Protein AF-A0AAU9TES9-F1 (afdb_monomer_lite)

Organism: Euphydryas editha (NCBI:txid104508)

Secondary structure (DSSP, 8-state):
--PEEEEEEE---PPPTT-HHHHHHHHHHHHHHHHHHHHHHHHHTEEEEEEETTEEEEEESSHHHHHHHHT-HHHHHTTEEEE--HHHHEEEEEEE---TTS-HHHHHHH---SSTTEEEEEEEEEEEEEEETTEEEEEEEEEEEEEE-----

Foldseek 3Di:
DDKFKKKKAAPPDDDDPPDPVVVVVQVVLLVVLQVVVVVVLVVLQWDWDRPDGRMIITIDPDPVSVVCSQPDCVCVVVRMDMDGPPVRFKDKDKAFDDDPPDDFVNVLVPDDDPDPQKHWDGKDKDWDWDADPNDTDTGIMMMIMMGRHDDDD

Radius of gyration: 21.79 Å; chains: 1; bounding box: 53×32×60 Å

Sequence (153 aa):
MTRIKALLLSTSHEWDPTHQLAILLVCLNSLTLFTEARSLVFSSGGEIKSAGCNRVVVEFENASSANNFIDSPLFLKLNYKIISPAFHITRMGIVKQIPIDWSMEEFLSSIKCSTPSCRAIKARRLNRKSVTDGKTEWLPTVVVTFINKTSGP

pLDDT: mean 70.81, std 18.08, range [29.62, 93.81]

Structure (mmCIF, N/CA/C/O backbone):
data_AF-A0AAU9TES9-F1
#
_entry.id   AF-A0AAU9TES9-F1
#
loop_
_atom_site.group_PDB
_atom_site.id
_atom_site.type_symbol
_atom_site.label_atom_id
_atom_site.label_alt_id
_atom_site.label_comp_id
_atom_site.label_asym_id
_atom_site.label_entity_id
_atom_site.label_seq_id
_atom_site.pdbx_PDB_ins_code
_atom_site.Cartn_x
_atom_site.Cartn_y
_atom_site.Cartn_z
_atom_site.occupancy
_atom_site.B_iso_or_equiv
_atom_site.auth_seq_id
_atom_site.auth_comp_id
_atom_site.auth_asym_id
_atom_site.auth_atom_id
_atom_site.pdbx_PDB_model_num
ATOM 1 N N . MET A 1 1 ? 2.153 17.848 -6.614 1.00 38.16 1 MET A N 1
ATOM 2 C CA . MET A 1 1 ? 2.088 16.776 -7.631 1.00 38.16 1 MET A CA 1
ATOM 3 C C . MET A 1 1 ? 2.732 15.522 -7.062 1.00 38.16 1 MET A C 1
ATOM 5 O O . MET A 1 1 ? 3.914 15.550 -6.746 1.00 38.16 1 MET A O 1
ATOM 9 N N . THR A 1 2 ? 1.955 14.462 -6.847 1.00 35.19 2 THR A N 1
ATOM 10 C CA . THR A 1 2 ? 2.442 13.201 -6.265 1.00 35.19 2 THR A CA 1
ATOM 11 C C . THR A 1 2 ? 2.961 12.312 -7.389 1.00 35.19 2 THR A C 1
ATOM 13 O O . THR A 1 2 ? 2.166 11.749 -8.130 1.00 35.19 2 THR A O 1
ATOM 16 N N . ARG A 1 3 ? 4.286 12.214 -7.541 1.00 42.81 3 ARG A N 1
ATOM 17 C CA . ARG A 1 3 ? 4.917 11.354 -8.554 1.00 42.81 3 ARG A CA 1
ATOM 18 C C . ARG A 1 3 ? 4.825 9.886 -8.141 1.00 42.81 3 ARG A C 1
ATOM 20 O O . ARG A 1 3 ? 5.130 9.552 -6.995 1.00 42.81 3 ARG A O 1
ATOM 27 N N . ILE A 1 4 ? 4.429 9.014 -9.064 1.00 52.62 4 ILE A N 1
ATOM 28 C CA . ILE A 1 4 ? 4.306 7.570 -8.818 1.00 52.62 4 ILE A CA 1
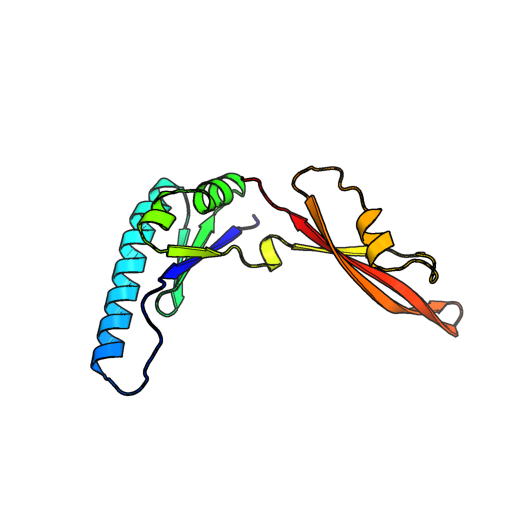ATOM 29 C C . ILE A 1 4 ? 5.566 6.887 -9.329 1.00 52.62 4 ILE A C 1
ATOM 31 O O . ILE A 1 4 ? 5.922 7.042 -10.492 1.00 52.62 4 ILE A O 1
ATOM 35 N N . LYS A 1 5 ? 6.245 6.148 -8.447 1.00 51.09 5 LYS A N 1
ATOM 36 C CA . LYS A 1 5 ? 7.473 5.415 -8.783 1.00 51.09 5 LYS A CA 1
ATOM 37 C C . LYS A 1 5 ? 7.154 3.956 -9.067 1.00 51.09 5 LYS A C 1
ATOM 39 O O . LYS A 1 5 ? 6.496 3.330 -8.240 1.00 51.09 5 LYS A O 1
ATOM 44 N N . ALA A 1 6 ? 7.687 3.418 -10.153 1.00 50.38 6 ALA A N 1
ATOM 45 C CA . ALA A 1 6 ? 7.785 1.991 -10.435 1.00 50.38 6 ALA A CA 1
ATOM 46 C C . ALA A 1 6 ? 9.265 1.586 -10.457 1.00 50.38 6 ALA A C 1
ATOM 48 O O . ALA A 1 6 ? 10.112 2.367 -10.881 1.00 50.38 6 ALA A O 1
ATOM 49 N N . LEU A 1 7 ? 9.590 0.390 -9.971 1.00 51.47 7 LEU A N 1
ATOM 50 C CA . LEU A 1 7 ? 10.941 -0.167 -9.997 1.00 51.47 7 LEU A CA 1
ATOM 51 C C . LEU A 1 7 ? 11.000 -1.282 -11.041 1.00 51.47 7 LEU A C 1
ATOM 53 O O . LEU A 1 7 ? 10.267 -2.262 -10.926 1.00 51.47 7 LEU A O 1
ATOM 57 N N . LEU A 1 8 ? 11.877 -1.140 -12.026 1.00 51.91 8 LEU A N 1
ATOM 58 C CA . LEU A 1 8 ? 12.216 -2.176 -12.994 1.00 51.91 8 L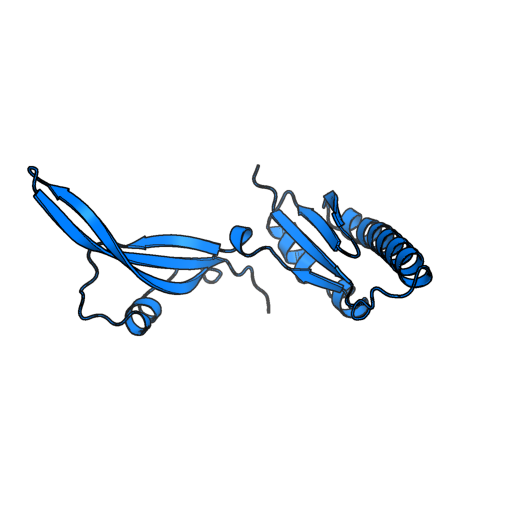EU A CA 1
ATOM 59 C C . LEU A 1 8 ? 13.424 -2.962 -12.474 1.00 51.91 8 LEU A C 1
ATOM 61 O O . LEU A 1 8 ? 14.421 -2.360 -12.068 1.00 51.91 8 LEU A O 1
ATOM 65 N N . LEU A 1 9 ? 13.335 -4.288 -12.488 1.00 49.69 9 LEU A N 1
ATOM 66 C CA . LEU A 1 9 ? 14.405 -5.210 -12.111 1.00 49.69 9 LEU A CA 1
ATOM 67 C C . LEU A 1 9 ? 14.720 -6.133 -13.292 1.00 49.69 9 LEU A C 1
ATOM 69 O O . LEU A 1 9 ? 13.798 -6.742 -13.839 1.00 49.69 9 LEU A O 1
ATOM 73 N N . SER A 1 10 ? 15.999 -6.295 -13.639 1.00 47.31 10 SER A N 1
ATOM 74 C CA . SER A 1 10 ? 16.428 -7.411 -14.493 1.00 47.31 10 SER A CA 1
ATOM 75 C C . SER A 1 10 ? 16.631 -8.671 -13.651 1.00 47.31 10 SER A C 1
ATOM 77 O O . SER A 1 10 ? 17.160 -8.613 -12.542 1.00 47.31 10 SER A O 1
ATOM 79 N N . THR A 1 11 ? 16.191 -9.823 -14.155 1.00 45.25 11 THR A N 1
ATOM 80 C CA . THR A 1 11 ? 16.301 -11.119 -13.459 1.00 45.25 11 THR A CA 1
ATOM 81 C C . THR A 1 11 ? 17.605 -11.862 -13.764 1.00 45.25 11 THR A C 1
ATOM 83 O O . THR A 1 11 ? 17.686 -13.073 -13.572 1.00 45.25 11 THR A O 1
ATOM 86 N N . SER A 1 12 ? 18.632 -11.178 -14.268 1.00 39.22 12 SER A N 1
ATOM 87 C CA . SER A 1 12 ? 19.902 -11.808 -14.622 1.00 39.22 12 SER A CA 1
ATOM 88 C C . SER A 1 12 ? 20.707 -12.196 -13.372 1.00 39.22 12 SER A C 1
ATOM 90 O O . SER A 1 12 ? 21.290 -11.332 -12.729 1.00 39.22 12 SER A O 1
ATOM 92 N N . HIS A 1 13 ? 20.688 -13.508 -13.096 1.00 39.53 13 HIS A N 1
ATOM 93 C CA . HIS A 1 13 ? 21.598 -14.380 -12.333 1.00 39.53 13 HIS A CA 1
ATOM 94 C C . HIS A 1 13 ? 22.139 -13.911 -10.965 1.00 39.53 13 HIS A C 1
ATOM 96 O O . HIS A 1 13 ? 22.677 -12.823 -10.791 1.00 39.53 13 HIS A O 1
ATOM 102 N N . GLU A 1 14 ? 22.031 -14.822 -9.997 1.00 39.91 14 GLU A N 1
ATOM 103 C CA . GLU A 1 14 ? 22.528 -14.733 -8.623 1.00 39.91 14 GLU A CA 1
ATOM 104 C C . GLU A 1 14 ? 24.025 -14.361 -8.570 1.00 39.91 14 GLU A C 1
ATOM 106 O O . GLU A 1 14 ? 24.820 -14.783 -9.414 1.00 39.91 14 GLU A O 1
ATOM 111 N N . TRP A 1 15 ? 24.369 -13.504 -7.607 1.00 38.72 15 TRP A N 1
ATOM 112 C CA . TRP A 1 15 ? 25.633 -12.771 -7.490 1.00 38.72 15 TRP A CA 1
ATOM 113 C C . TRP A 1 15 ? 26.712 -13.628 -6.804 1.00 38.72 15 TRP A C 1
ATOM 115 O O . TRP A 1 15 ? 26.553 -13.964 -5.632 1.00 38.72 15 TRP A O 1
ATOM 125 N N . ASP A 1 16 ? 27.811 -13.940 -7.503 1.00 37.16 16 ASP A N 1
ATOM 126 C CA . ASP A 1 16 ? 29.027 -14.530 -6.916 1.00 37.16 16 ASP A CA 1
ATOM 127 C C . ASP A 1 16 ? 30.123 -13.440 -6.783 1.00 37.16 16 ASP A C 1
ATOM 129 O O . ASP A 1 16 ? 30.539 -12.866 -7.797 1.00 37.16 16 ASP A O 1
ATOM 133 N N . PRO A 1 17 ? 30.583 -13.103 -5.559 1.00 45.25 17 PRO A N 1
ATOM 134 C CA . PRO A 1 17 ? 31.528 -12.010 -5.299 1.00 45.25 17 PRO A CA 1
ATOM 135 C C . PRO A 1 17 ? 32.946 -12.197 -5.856 1.00 45.25 17 PRO A C 1
ATOM 137 O O . PRO A 1 17 ? 33.752 -11.270 -5.759 1.00 45.25 17 PRO A O 1
ATOM 140 N N . THR A 1 18 ? 33.310 -13.371 -6.374 1.00 45.12 18 THR A N 1
ATOM 141 C CA . THR A 1 18 ? 34.726 -13.734 -6.566 1.00 45.12 18 THR A CA 1
ATOM 142 C C . THR A 1 18 ? 35.361 -13.310 -7.896 1.00 45.12 18 THR A C 1
ATOM 144 O O . THR A 1 18 ? 36.586 -13.349 -8.015 1.00 45.12 18 THR A O 1
ATOM 147 N N . HIS A 1 19 ? 34.601 -12.823 -8.883 1.00 36.56 19 HIS A N 1
ATOM 148 C CA . HIS A 1 19 ? 35.140 -12.536 -10.221 1.00 36.56 19 HIS A CA 1
ATOM 149 C C . HIS A 1 19 ? 35.044 -11.057 -10.637 1.00 36.56 19 HIS A C 1
ATOM 151 O O . HIS A 1 19 ? 33.962 -10.515 -10.842 1.00 36.56 19 HIS A O 1
ATOM 157 N N . GLN A 1 20 ? 36.193 -10.412 -10.892 1.00 34.28 20 GLN A N 1
ATOM 158 C CA . GLN A 1 20 ? 36.282 -9.041 -11.438 1.00 34.28 20 GLN A CA 1
ATOM 159 C C . GLN A 1 20 ? 35.553 -8.867 -12.789 1.00 34.28 20 GLN A C 1
ATOM 161 O O . GLN A 1 20 ? 35.038 -7.789 -13.081 1.00 34.28 20 GLN A O 1
ATOM 166 N N . LEU A 1 21 ? 35.439 -9.936 -13.588 1.00 29.62 21 LEU A N 1
ATOM 167 C CA . LEU A 1 21 ? 34.662 -9.954 -14.835 1.00 29.62 21 LEU A CA 1
ATOM 168 C C . LEU A 1 21 ? 33.146 -9.805 -14.595 1.00 29.62 21 LEU A C 1
ATOM 170 O O . LEU A 1 21 ? 32.451 -9.244 -15.441 1.00 29.62 21 LEU A O 1
ATOM 174 N N . ALA A 1 22 ? 32.634 -10.226 -13.431 1.00 30.89 22 ALA A N 1
ATOM 175 C CA . ALA A 1 22 ? 31.219 -10.099 -13.085 1.00 30.89 22 ALA A CA 1
ATOM 176 C C . ALA A 1 22 ? 30.812 -8.632 -12.867 1.00 30.89 22 ALA A C 1
ATOM 178 O O . ALA A 1 22 ? 29.715 -8.237 -13.251 1.00 30.89 22 ALA A O 1
ATOM 179 N N . ILE A 1 23 ? 31.707 -7.791 -12.336 1.00 32.25 23 ILE A N 1
ATOM 180 C CA . ILE A 1 23 ? 31.440 -6.358 -12.113 1.00 32.25 23 ILE A CA 1
ATOM 181 C C . ILE A 1 23 ? 31.263 -5.625 -13.451 1.00 32.25 23 ILE A C 1
ATOM 183 O O . ILE A 1 23 ? 30.338 -4.827 -13.603 1.00 32.25 23 ILE A O 1
ATOM 187 N N . LEU A 1 24 ? 32.106 -5.927 -14.444 1.00 30.08 24 LEU A N 1
ATOM 188 C CA . LEU A 1 24 ? 32.037 -5.305 -15.771 1.00 30.08 24 LEU A CA 1
ATOM 189 C C . LEU A 1 24 ? 30.776 -5.743 -16.536 1.00 30.08 24 LEU A C 1
ATOM 191 O O . LEU A 1 24 ? 30.109 -4.906 -17.146 1.00 30.08 24 LEU A O 1
ATOM 195 N N . LEU A 1 25 ? 30.397 -7.024 -16.424 1.00 32.06 25 LEU A N 1
ATOM 196 C CA . LEU A 1 25 ? 29.157 -7.566 -16.992 1.00 32.06 25 LEU A CA 1
ATOM 197 C C . LEU A 1 25 ? 27.906 -6.946 -16.343 1.00 32.06 25 LEU A C 1
ATOM 199 O O . LEU A 1 25 ? 26.945 -6.620 -17.033 1.00 32.06 25 LEU A O 1
ATOM 203 N N . VAL A 1 26 ? 27.926 -6.728 -15.023 1.00 40.53 26 VAL A N 1
ATOM 204 C CA . VAL A 1 26 ? 26.838 -6.071 -14.276 1.00 40.53 26 VAL A CA 1
ATOM 205 C C . VAL A 1 26 ? 26.700 -4.599 -14.671 1.00 40.53 26 VAL A C 1
ATOM 207 O O . VAL A 1 26 ? 25.583 -4.122 -14.863 1.00 40.5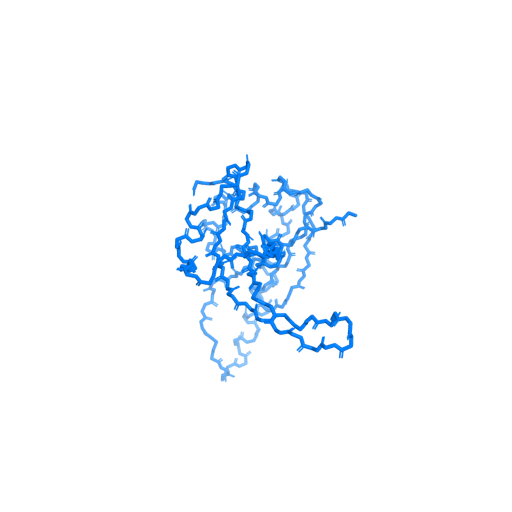3 26 VAL A O 1
ATOM 210 N N . CYS A 1 27 ? 27.805 -3.874 -14.850 1.00 39.19 27 CYS A N 1
ATOM 211 C CA . CYS A 1 27 ? 27.771 -2.483 -15.308 1.00 39.19 27 CYS A CA 1
ATOM 212 C C . CYS A 1 27 ? 27.257 -2.355 -16.753 1.00 39.19 27 CYS A C 1
ATOM 214 O O . CYS A 1 27 ? 26.454 -1.464 -17.031 1.00 39.19 27 CYS A O 1
ATOM 216 N N . LEU A 1 28 ? 27.658 -3.261 -17.654 1.00 45.41 28 LEU A N 1
ATOM 217 C CA . LEU A 1 28 ? 27.144 -3.333 -19.029 1.00 45.41 28 LEU A CA 1
ATOM 218 C C . LEU A 1 28 ? 25.649 -3.687 -19.066 1.00 45.41 28 LEU A C 1
ATOM 220 O O . LEU A 1 28 ? 24.888 -3.043 -19.788 1.00 45.41 28 LEU A O 1
ATOM 224 N N . ASN A 1 29 ? 25.206 -4.637 -18.239 1.00 51.47 29 ASN A N 1
ATOM 225 C CA . ASN A 1 29 ? 23.789 -4.984 -18.085 1.00 51.47 29 ASN A CA 1
ATOM 226 C C . ASN A 1 29 ? 22.966 -3.822 -17.504 1.00 51.47 29 ASN A C 1
ATOM 228 O O . ASN A 1 29 ? 21.846 -3.577 -17.934 1.00 51.47 29 ASN A O 1
ATOM 232 N N . SER A 1 30 ? 23.528 -3.053 -16.571 1.00 54.31 30 SER A N 1
ATOM 233 C CA . SER A 1 30 ? 22.882 -1.863 -16.007 1.00 54.31 30 SER A CA 1
ATOM 234 C C . SER A 1 30 ? 22.729 -0.737 -17.041 1.00 54.31 30 SER A C 1
ATOM 236 O O . SER A 1 30 ? 21.683 -0.091 -17.108 1.00 54.31 30 SER A O 1
ATOM 238 N N . LEU A 1 31 ? 23.748 -0.513 -17.881 1.00 58.00 31 LEU A N 1
ATOM 239 C CA . LEU A 1 31 ? 23.710 0.488 -18.953 1.00 58.00 31 LEU A CA 1
ATOM 240 C C . LEU A 1 31 ? 22.734 0.105 -20.071 1.00 58.00 31 LEU A C 1
ATOM 242 O O . LEU A 1 31 ? 21.977 0.963 -20.517 1.00 58.00 31 LEU A O 1
ATOM 246 N N . THR A 1 32 ? 22.721 -1.165 -20.483 1.00 61.84 32 THR A N 1
ATOM 247 C CA . THR A 1 32 ? 21.782 -1.692 -21.491 1.00 61.84 32 THR A CA 1
ATOM 248 C C . THR A 1 32 ? 20.343 -1.688 -20.982 1.00 61.84 32 THR A C 1
ATOM 250 O O . THR A 1 32 ? 19.454 -1.209 -21.680 1.00 61.84 32 THR A O 1
ATOM 253 N N . LEU A 1 33 ? 20.117 -2.081 -19.723 1.00 64.25 33 LEU A N 1
ATOM 254 C CA . LEU A 1 33 ? 18.825 -1.928 -19.051 1.00 64.25 33 LEU A CA 1
ATOM 255 C C . LEU A 1 33 ? 18.364 -0.469 -19.067 1.00 64.25 33 LEU A C 1
ATOM 257 O O . LEU A 1 33 ? 17.202 -0.185 -19.340 1.00 64.25 33 LEU A O 1
ATOM 261 N N . PHE A 1 34 ? 19.263 0.470 -18.767 1.00 64.56 34 PHE A N 1
ATOM 262 C CA . PHE A 1 34 ? 18.929 1.889 -18.724 1.00 64.56 34 PHE A CA 1
ATOM 263 C C . PHE A 1 34 ? 18.591 2.445 -20.112 1.00 64.56 34 PHE A C 1
ATOM 265 O O . PHE A 1 34 ? 17.641 3.218 -20.234 1.00 64.56 34 PHE A O 1
ATOM 272 N N . THR A 1 35 ? 19.321 2.064 -21.164 1.00 65.12 35 THR A N 1
ATOM 273 C CA . THR A 1 35 ? 19.048 2.520 -22.536 1.00 65.12 35 THR A CA 1
ATOM 274 C C . THR A 1 35 ? 17.785 1.892 -23.125 1.00 65.12 35 THR A C 1
ATOM 276 O O . THR A 1 35 ? 16.987 2.614 -23.724 1.00 65.12 35 THR A O 1
ATOM 279 N N . GLU A 1 36 ? 17.547 0.597 -22.910 1.00 67.25 36 GLU A N 1
ATOM 280 C CA . GLU A 1 36 ? 16.317 -0.089 -23.335 1.00 67.25 36 GLU A CA 1
ATOM 281 C C . GLU A 1 36 ? 15.090 0.406 -22.568 1.00 67.25 36 GLU A C 1
ATOM 283 O O . GLU A 1 36 ? 14.055 0.708 -23.162 1.00 67.25 36 GLU A O 1
ATOM 288 N N . ALA A 1 37 ? 15.199 0.567 -21.247 1.00 65.38 37 ALA A N 1
ATOM 289 C CA . ALA A 1 37 ? 14.1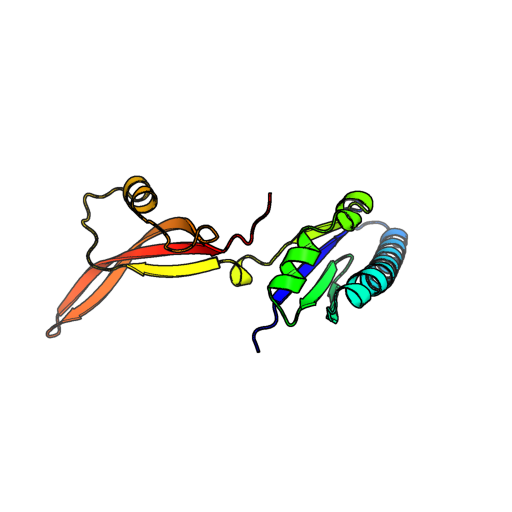15 1.136 -20.457 1.00 65.38 37 ALA A CA 1
ATOM 290 C C . ALA A 1 37 ? 13.826 2.578 -20.893 1.00 65.38 37 ALA A C 1
ATOM 292 O O . ALA A 1 37 ? 12.668 2.986 -20.911 1.00 65.38 37 ALA A O 1
ATOM 293 N N . ARG A 1 38 ? 14.847 3.350 -21.289 1.00 69.25 38 ARG A N 1
ATOM 294 C CA . ARG A 1 38 ? 14.682 4.737 -21.744 1.00 69.25 38 ARG A CA 1
ATOM 295 C C . ARG A 1 38 ? 13.852 4.855 -23.012 1.00 69.25 38 ARG A C 1
ATOM 297 O O . ARG A 1 38 ? 13.011 5.750 -23.065 1.00 69.25 38 ARG A O 1
ATOM 304 N N . SER A 1 39 ? 14.036 3.976 -23.995 1.00 67.38 39 SER A N 1
ATOM 305 C CA . SER A 1 39 ? 13.204 4.002 -25.205 1.00 67.38 39 SER A CA 1
ATOM 306 C C . SER A 1 39 ? 11.747 3.646 -24.890 1.00 67.38 39 SER A C 1
ATOM 308 O O . SER A 1 39 ? 10.839 4.349 -25.325 1.00 67.38 39 SER A O 1
ATOM 310 N N . LEU A 1 40 ? 11.523 2.629 -24.053 1.00 67.62 40 LEU A N 1
ATOM 311 C CA . LEU A 1 40 ? 10.186 2.175 -23.656 1.00 67.62 40 LEU A CA 1
ATOM 312 C C . LEU A 1 40 ? 9.443 3.196 -22.782 1.00 67.62 40 LEU A C 1
ATOM 314 O O . LEU A 1 40 ? 8.249 3.433 -22.963 1.00 67.62 40 LEU A O 1
ATOM 318 N N . VAL A 1 41 ? 10.144 3.823 -21.838 1.00 67.94 41 VAL A N 1
ATOM 319 C CA . VAL A 1 41 ? 9.557 4.798 -20.912 1.00 67.94 41 VAL A CA 1
ATOM 320 C C . VAL A 1 41 ? 9.249 6.120 -21.605 1.00 67.94 41 VAL A C 1
ATOM 322 O O . VAL A 1 41 ? 8.214 6.721 -21.302 1.00 67.94 41 VAL A O 1
ATOM 325 N N . PHE A 1 42 ? 10.086 6.553 -22.553 1.00 65.62 42 PHE A N 1
ATOM 326 C CA . PHE A 1 42 ? 9.852 7.783 -23.311 1.00 65.62 42 PHE A CA 1
ATOM 327 C C . PHE A 1 42 ? 8.502 7.748 -24.043 1.00 65.62 42 PHE A C 1
ATOM 329 O O . PHE A 1 42 ? 7.755 8.720 -23.994 1.00 65.62 42 PHE A O 1
ATOM 336 N N . SER A 1 43 ? 8.123 6.599 -24.615 1.00 64.75 43 SER A N 1
ATOM 337 C CA . SER A 1 43 ? 6.808 6.408 -25.246 1.00 64.75 43 SER A CA 1
ATOM 338 C C . SER A 1 43 ? 5.628 6.476 -24.267 1.00 64.75 43 SER A C 1
ATOM 340 O O . SER A 1 43 ? 4.509 6.760 -24.678 1.00 64.75 43 SER A O 1
ATOM 342 N N . SER A 1 44 ? 5.863 6.225 -22.977 1.00 61.97 44 SER A N 1
ATOM 343 C CA . SER A 1 44 ? 4.833 6.211 -21.924 1.00 61.97 44 SER A CA 1
ATOM 344 C C . SER A 1 44 ? 4.748 7.504 -21.095 1.00 61.97 44 SER A C 1
ATOM 346 O O . SER A 1 44 ? 3.905 7.604 -20.202 1.00 61.97 44 SER A O 1
ATOM 348 N N . GLY A 1 45 ? 5.600 8.496 -21.384 1.00 65.81 45 GLY A N 1
ATOM 349 C CA . GLY A 1 45 ? 5.620 9.787 -20.686 1.00 65.81 45 GLY A CA 1
ATOM 350 C C . GLY A 1 45 ? 6.180 9.729 -19.259 1.00 65.81 45 GLY A C 1
ATOM 351 O O . GLY A 1 45 ? 5.752 10.506 -18.407 1.00 65.81 45 GLY A O 1
ATOM 352 N N . GLY A 1 46 ? 7.087 8.789 -18.973 1.00 68.56 46 GLY A N 1
ATOM 353 C CA . GLY A 1 46 ? 7.756 8.678 -17.673 1.00 68.56 46 GLY A CA 1
ATOM 354 C C . GLY A 1 46 ? 9.166 9.283 -17.656 1.00 68.56 46 GLY A C 1
ATOM 355 O O . GLY A 1 46 ? 9.825 9.418 -18.685 1.00 68.56 46 GLY A O 1
ATOM 356 N N . GLU A 1 47 ? 9.655 9.617 -16.465 1.00 73.88 47 GLU A N 1
ATOM 357 C CA . GLU A 1 47 ? 11.044 10.006 -16.204 1.00 73.88 47 GLU A CA 1
ATOM 358 C C . GLU A 1 47 ? 11.809 8.797 -15.645 1.00 73.88 47 GLU A C 1
ATOM 360 O O . GLU A 1 47 ? 11.344 8.138 -14.716 1.00 73.88 47 GLU A O 1
ATOM 365 N N . ILE A 1 48 ? 12.992 8.493 -16.183 1.00 75.06 48 ILE A N 1
ATOM 366 C CA . ILE A 1 48 ? 13.844 7.405 -15.682 1.00 75.06 48 ILE A CA 1
ATOM 367 C C . ILE A 1 48 ? 14.929 7.945 -14.756 1.00 75.06 48 ILE A C 1
ATOM 369 O O . ILE A 1 48 ? 15.624 8.907 -15.077 1.00 75.06 48 ILE A O 1
ATOM 373 N N . LYS A 1 49 ? 15.131 7.256 -13.633 1.00 76.94 49 LYS A N 1
ATOM 374 C CA . LYS A 1 49 ? 16.228 7.483 -12.691 1.00 76.94 49 LYS A CA 1
ATOM 375 C C . LYS A 1 49 ? 16.914 6.159 -12.382 1.00 76.94 49 LYS A C 1
ATOM 377 O O . LYS A 1 49 ? 16.255 5.149 -12.149 1.00 76.94 49 LYS A O 1
ATOM 382 N N . SER A 1 50 ? 18.244 6.152 -12.362 1.00 73.50 50 SER A N 1
ATOM 383 C CA . SER A 1 50 ? 18.992 4.966 -11.934 1.00 73.50 50 SER A CA 1
ATOM 384 C C . SER A 1 50 ? 18.780 4.738 -10.434 1.00 73.50 50 SER A C 1
ATOM 386 O O . SER A 1 50 ? 18.882 5.681 -9.649 1.00 73.50 50 SER A O 1
ATOM 388 N N . ALA A 1 51 ? 18.445 3.506 -10.039 1.00 68.06 51 ALA A N 1
ATOM 389 C CA . ALA A 1 51 ? 18.194 3.126 -8.643 1.00 68.06 51 ALA A CA 1
ATOM 390 C C . ALA A 1 51 ? 19.319 2.262 -8.044 1.00 68.06 51 ALA A C 1
ATOM 392 O O . ALA A 1 51 ? 19.261 1.925 -6.861 1.00 68.06 51 ALA A O 1
ATOM 393 N N . GLY A 1 52 ? 20.291 1.850 -8.866 1.00 66.50 52 GLY A N 1
ATOM 394 C CA . GLY A 1 52 ? 21.373 0.929 -8.513 1.00 66.50 52 GLY A CA 1
ATOM 395 C C . GLY A 1 52 ? 21.643 -0.112 -9.605 1.00 66.50 52 GLY A C 1
ATOM 396 O O . GLY A 1 52 ? 21.087 -0.039 -10.700 1.00 66.50 52 GLY A O 1
ATOM 397 N N . CYS A 1 53 ? 22.491 -1.100 -9.303 1.00 67.44 53 CYS A N 1
ATOM 398 C CA . CYS A 1 53 ? 22.840 -2.175 -10.237 1.00 67.44 53 CYS A CA 1
ATOM 399 C C . CYS A 1 53 ? 21.595 -2.952 -10.672 1.00 67.44 53 CYS A C 1
ATOM 401 O O . CYS A 1 53 ? 20.903 -3.515 -9.822 1.00 67.44 53 CYS A O 1
ATOM 403 N N . ASN A 1 54 ? 21.332 -3.000 -11.981 1.00 68.88 54 ASN A N 1
ATOM 404 C CA . ASN A 1 54 ? 20.196 -3.711 -12.577 1.00 68.88 54 ASN A CA 1
ATOM 405 C C . ASN A 1 54 ? 18.818 -3.231 -12.079 1.00 68.88 54 ASN A C 1
ATOM 407 O O . ASN A 1 54 ? 17.844 -3.991 -12.084 1.00 68.88 54 ASN A O 1
ATOM 411 N N . ARG A 1 55 ? 18.730 -1.972 -11.619 1.00 72.81 55 ARG A N 1
ATOM 412 C CA . ARG A 1 55 ? 17.484 -1.371 -11.133 1.00 72.81 55 ARG A CA 1
ATOM 413 C C . ARG A 1 55 ? 17.266 0.019 -11.700 1.00 72.81 55 ARG A C 1
ATOM 415 O O . ARG A 1 55 ? 18.107 0.906 -11.553 1.00 72.81 55 ARG A O 1
ATOM 422 N N . VAL A 1 56 ? 16.078 0.238 -12.245 1.00 78.00 56 VAL A N 1
ATOM 423 C CA . VAL A 1 56 ? 15.666 1.545 -12.761 1.00 78.00 56 VAL A CA 1
ATOM 424 C C . VAL A 1 56 ? 14.379 1.972 -12.074 1.00 78.00 56 VAL A C 1
ATOM 426 O O . VAL A 1 56 ? 13.440 1.188 -11.962 1.00 78.00 56 VAL A O 1
ATOM 429 N N . VAL A 1 57 ? 14.333 3.211 -11.591 1.00 78.50 57 VAL A N 1
ATOM 430 C CA . VAL A 1 57 ? 13.091 3.844 -11.153 1.00 78.50 57 VAL A CA 1
ATOM 431 C C . VAL A 1 57 ? 12.481 4.572 -12.335 1.00 78.50 57 VAL A C 1
ATOM 433 O O . VAL A 1 57 ? 13.148 5.374 -12.983 1.00 78.50 57 VAL A O 1
ATOM 436 N N . VAL A 1 58 ? 11.201 4.335 -12.569 1.00 77.94 58 VAL A N 1
ATOM 437 C CA . VAL A 1 58 ? 10.393 5.104 -13.506 1.00 77.94 58 VAL A CA 1
ATOM 438 C C . VAL A 1 58 ? 9.402 5.941 -12.712 1.00 77.94 58 VAL A C 1
ATOM 440 O O . VAL A 1 58 ? 8.652 5.413 -11.892 1.00 77.94 58 VAL A O 1
ATOM 443 N N . GLU A 1 59 ? 9.430 7.251 -12.913 1.00 77.88 59 GLU A N 1
ATOM 444 C CA . GLU A 1 59 ? 8.515 8.217 -12.318 1.00 77.88 59 GLU A CA 1
ATOM 445 C C . GLU A 1 59 ? 7.467 8.642 -13.345 1.00 77.88 59 GLU A C 1
ATOM 447 O O . GLU A 1 59 ? 7.805 9.124 -14.420 1.00 77.88 59 GLU A O 1
ATOM 452 N N . PHE A 1 60 ? 6.193 8.506 -12.993 1.00 77.25 60 PHE A N 1
ATOM 453 C CA . PHE A 1 60 ? 5.077 8.985 -13.804 1.00 77.25 60 PHE A CA 1
ATOM 454 C C . PHE A 1 60 ? 4.404 10.178 -13.135 1.00 77.25 60 PHE A C 1
ATOM 456 O O . PHE A 1 60 ? 4.253 10.222 -11.907 1.00 77.25 60 PHE A O 1
ATOM 463 N N . GLU A 1 61 ? 3.952 11.124 -13.955 1.00 72.94 61 GLU A N 1
ATOM 464 C CA . GLU A 1 61 ? 3.131 12.250 -13.503 1.00 72.94 61 GLU A CA 1
ATOM 465 C C . GLU A 1 61 ? 1.693 11.816 -13.190 1.00 72.94 61 GLU A C 1
ATOM 467 O O . GLU A 1 61 ? 1.079 12.332 -12.257 1.00 72.94 61 GLU A O 1
ATOM 472 N N . ASN A 1 62 ? 1.189 10.820 -13.928 1.00 71.62 62 ASN A N 1
ATOM 473 C CA . ASN A 1 62 ? -0.187 10.342 -13.848 1.00 71.62 62 ASN A CA 1
ATOM 474 C C . ASN A 1 62 ? -0.260 8.882 -13.391 1.00 71.62 62 ASN A C 1
ATOM 476 O O . ASN A 1 62 ? 0.489 8.025 -13.865 1.00 71.62 62 ASN A O 1
ATOM 480 N N . ALA A 1 63 ? -1.239 8.580 -12.532 1.00 70.81 63 ALA A N 1
ATOM 481 C CA . ALA A 1 63 ? -1.515 7.211 -12.096 1.00 70.81 63 ALA A CA 1
ATOM 482 C C . ALA A 1 63 ? -1.911 6.302 -13.261 1.00 70.81 63 ALA A C 1
ATOM 484 O O . ALA A 1 63 ? -1.426 5.180 -13.345 1.00 70.81 63 ALA A O 1
ATOM 485 N N . SER A 1 64 ? -2.727 6.805 -14.191 1.00 74.81 64 SER A N 1
ATOM 486 C CA . SER A 1 64 ? -3.149 6.047 -15.371 1.00 74.81 64 SER A CA 1
ATOM 487 C C . SER A 1 64 ? -1.960 5.611 -16.230 1.00 74.81 64 SER A C 1
ATOM 489 O O . SER A 1 64 ? -1.891 4.451 -16.618 1.00 74.81 64 SER A O 1
ATOM 491 N N . SER A 1 65 ? -0.985 6.499 -16.459 1.00 74.75 65 SER A N 1
ATOM 492 C CA . SER A 1 65 ? 0.234 6.169 -17.210 1.00 74.75 65 SER A CA 1
ATOM 493 C C . SER A 1 65 ? 1.076 5.110 -16.499 1.00 74.75 65 SER A C 1
ATOM 495 O O . SER A 1 65 ? 1.534 4.170 -17.140 1.00 74.75 65 SER A O 1
ATOM 497 N N . ALA A 1 66 ? 1.226 5.218 -15.173 1.00 73.00 66 ALA A N 1
ATOM 498 C CA . ALA A 1 66 ? 1.946 4.223 -14.380 1.00 73.00 66 ALA A CA 1
ATOM 499 C C . ALA A 1 66 ? 1.284 2.839 -14.438 1.00 73.00 66 ALA A C 1
ATOM 501 O O . ALA A 1 66 ? 1.979 1.835 -14.554 1.00 73.00 66 ALA A O 1
ATOM 502 N N . ASN A 1 67 ? -0.049 2.780 -14.382 1.00 74.69 67 ASN A N 1
ATOM 503 C CA . ASN A 1 67 ? -0.789 1.518 -14.451 1.00 74.69 67 ASN A CA 1
ATOM 504 C C . ASN A 1 67 ? -0.638 0.867 -15.828 1.00 74.69 67 ASN A C 1
ATOM 506 O O . ASN A 1 67 ? -0.201 -0.274 -15.918 1.00 74.69 67 ASN A O 1
ATOM 510 N N . ASN A 1 68 ? -0.874 1.633 -16.897 1.00 76.50 68 ASN A N 1
ATOM 511 C CA . ASN A 1 68 ? -0.710 1.149 -18.269 1.00 76.50 68 ASN A CA 1
ATOM 512 C C . ASN A 1 68 ? 0.720 0.656 -18.539 1.00 76.50 68 ASN A C 1
ATOM 514 O O . ASN A 1 68 ? 0.932 -0.262 -19.327 1.00 76.50 68 ASN A O 1
ATOM 518 N N . PHE A 1 69 ? 1.711 1.273 -17.891 1.00 77.62 69 PHE A N 1
ATOM 519 C CA . PHE A 1 69 ? 3.103 0.857 -17.985 1.00 77.62 69 PHE A CA 1
ATOM 520 C C . PHE A 1 69 ? 3.374 -0.480 -17.283 1.00 77.62 69 PHE A C 1
ATOM 522 O O . PHE A 1 69 ? 4.101 -1.307 -17.828 1.00 77.62 69 PHE A O 1
ATOM 529 N N . ILE A 1 70 ? 2.789 -0.705 -16.101 1.00 74.12 70 ILE A N 1
ATOM 530 C CA . ILE A 1 70 ? 2.905 -1.975 -15.363 1.00 74.12 70 ILE A CA 1
ATOM 531 C C . ILE A 1 70 ? 2.275 -3.124 -16.160 1.00 74.12 70 ILE A C 1
ATOM 533 O O . ILE A 1 70 ? 2.864 -4.201 -16.227 1.00 74.12 70 ILE A O 1
ATOM 537 N N . ASP A 1 71 ? 1.136 -2.874 -16.806 1.00 72.56 71 ASP A N 1
ATOM 538 C CA . ASP A 1 71 ? 0.368 -3.888 -17.543 1.00 72.56 71 ASP A CA 1
ATOM 539 C C . ASP A 1 71 ? 0.914 -4.153 -18.961 1.00 72.56 71 ASP A C 1
ATOM 541 O O . ASP A 1 71 ? 0.380 -4.974 -19.711 1.00 72.56 71 ASP A O 1
ATOM 545 N N . SER A 1 72 ? 1.991 -3.470 -19.362 1.00 73.44 72 SER A N 1
ATOM 546 C CA . SER A 1 72 ? 2.547 -3.602 -20.707 1.00 73.44 72 SER A CA 1
ATOM 547 C C . SER A 1 72 ? 3.191 -4.984 -20.926 1.00 73.44 72 SER A C 1
ATOM 549 O O . SER A 1 72 ? 4.149 -5.349 -20.233 1.00 73.44 72 SER A O 1
ATOM 551 N N . PRO A 1 73 ? 2.770 -5.743 -21.960 1.00 71.56 73 PRO A N 1
ATOM 552 C CA . PRO A 1 73 ? 3.295 -7.083 -22.236 1.00 71.56 73 PRO A CA 1
ATOM 553 C C . PRO A 1 73 ? 4.753 -7.071 -22.721 1.00 71.56 73 PRO A C 1
ATOM 555 O O . PRO A 1 73 ? 5.381 -8.125 -22.828 1.00 71.56 73 PRO A O 1
ATOM 558 N N . LEU A 1 74 ? 5.307 -5.895 -23.031 1.00 70.25 74 LEU A N 1
ATOM 559 C CA . LEU A 1 74 ? 6.686 -5.736 -23.492 1.00 70.25 74 LEU A CA 1
ATOM 560 C C . LEU A 1 74 ? 7.694 -6.180 -22.426 1.00 70.25 74 LEU A C 1
ATOM 562 O O . LEU A 1 74 ? 8.695 -6.810 -22.753 1.00 70.25 74 LEU A O 1
ATOM 566 N N . PHE A 1 75 ? 7.402 -5.927 -21.150 1.00 68.75 75 PHE A N 1
ATOM 567 C CA . PHE A 1 75 ? 8.307 -6.266 -20.050 1.00 68.75 75 PHE A CA 1
ATOM 568 C C . PHE A 1 75 ? 8.314 -7.760 -19.728 1.00 68.75 75 PHE A C 1
ATOM 570 O O . PHE A 1 75 ? 9.363 -8.300 -19.381 1.00 68.75 75 PHE A O 1
ATOM 577 N N . LEU A 1 76 ? 7.184 -8.443 -19.944 1.00 66.25 76 LEU A N 1
ATOM 578 C CA . LEU A 1 76 ? 7.098 -9.902 -19.850 1.00 66.25 76 LEU A CA 1
ATOM 579 C C . LEU A 1 76 ? 7.975 -10.584 -20.909 1.00 66.25 76 LEU A C 1
ATOM 581 O O . LEU A 1 76 ? 8.644 -11.565 -20.604 1.00 66.25 76 LEU A O 1
ATOM 585 N N . LYS A 1 77 ? 8.026 -10.039 -22.133 1.00 69.12 77 LYS A N 1
ATOM 586 C CA . LYS A 1 77 ? 8.884 -10.564 -23.212 1.00 69.12 77 LYS A CA 1
ATOM 587 C C . LYS A 1 77 ? 10.377 -10.379 -22.935 1.00 69.12 77 LYS A C 1
ATOM 589 O O . LYS A 1 77 ? 11.179 -11.177 -23.404 1.00 69.12 77 LYS A O 1
ATOM 594 N N . LEU A 1 78 ? 10.738 -9.336 -22.190 1.00 68.38 78 LEU A N 1
ATOM 595 C CA . LEU A 1 78 ? 12.123 -8.970 -21.878 1.00 68.38 78 LEU A CA 1
ATOM 596 C C . LEU A 1 78 ? 12.604 -9.510 -20.516 1.00 68.38 78 LEU A C 1
ATOM 598 O O . LEU A 1 78 ? 13.693 -9.161 -20.074 1.00 68.38 78 LEU A O 1
ATOM 602 N N . ASN A 1 79 ? 11.813 -10.358 -19.843 1.00 71.19 79 ASN A N 1
ATOM 603 C CA . ASN A 1 79 ? 12.100 -10.884 -18.498 1.00 71.19 79 ASN A CA 1
ATOM 604 C C . ASN A 1 79 ? 12.370 -9.790 -17.444 1.00 71.19 79 ASN A C 1
ATOM 606 O O . ASN A 1 79 ? 13.092 -10.005 -16.468 1.00 71.19 79 ASN A O 1
ATOM 610 N N . TYR A 1 80 ? 11.776 -8.608 -17.614 1.00 72.31 80 TYR A N 1
ATOM 611 C CA . TYR A 1 80 ? 11.868 -7.541 -16.628 1.00 72.31 80 TYR A CA 1
ATOM 612 C C . TYR A 1 80 ? 10.719 -7.633 -15.630 1.00 72.31 80 TYR A C 1
ATOM 614 O O . TYR A 1 80 ? 9.550 -7.758 -15.993 1.00 72.31 80 TYR A O 1
ATOM 622 N N . LYS A 1 81 ? 11.048 -7.519 -14.343 1.00 72.19 81 LYS A N 1
ATOM 623 C CA . LYS A 1 81 ? 10.058 -7.481 -13.268 1.00 72.19 81 LYS A CA 1
ATOM 624 C C . LYS A 1 81 ? 9.782 -6.035 -12.883 1.00 72.19 81 LYS A C 1
ATOM 626 O O . LYS A 1 81 ? 10.671 -5.346 -12.385 1.00 72.19 81 LYS A O 1
ATOM 631 N N . ILE A 1 82 ? 8.539 -5.601 -13.066 1.00 74.56 82 ILE A N 1
ATOM 632 C CA . ILE A 1 82 ? 8.069 -4.298 -12.592 1.00 74.56 82 ILE A CA 1
ATOM 633 C C . ILE A 1 82 ? 7.459 -4.459 -11.201 1.00 74.56 82 ILE A C 1
ATOM 635 O O . ILE A 1 82 ? 6.643 -5.347 -10.959 1.00 74.56 82 ILE A O 1
ATOM 639 N N . ILE A 1 83 ? 7.856 -3.595 -10.271 1.00 72.88 83 ILE A N 1
ATOM 640 C CA . ILE A 1 83 ? 7.323 -3.557 -8.910 1.00 72.88 83 ILE A CA 1
ATOM 641 C C . ILE A 1 83 ? 6.887 -2.133 -8.579 1.00 72.88 83 ILE A C 1
ATOM 643 O O . ILE A 1 83 ? 7.695 -1.205 -8.594 1.00 72.88 83 ILE A O 1
ATOM 647 N N . SER A 1 84 ? 5.620 -1.968 -8.199 1.00 73.44 84 SER A N 1
ATOM 648 C CA . SER A 1 84 ? 5.164 -0.746 -7.539 1.00 73.44 84 SER A CA 1
ATOM 649 C C . SER A 1 84 ? 5.515 -0.814 -6.046 1.00 73.44 84 SER A C 1
ATOM 651 O O . SER A 1 84 ? 5.122 -1.773 -5.371 1.00 73.44 84 SER A O 1
ATOM 653 N N . PRO A 1 85 ? 6.271 0.150 -5.492 1.00 73.38 85 PRO A N 1
ATOM 654 C CA . PRO A 1 85 ? 6.620 0.151 -4.082 1.00 73.38 85 PRO A CA 1
ATOM 655 C C . PRO A 1 85 ? 5.373 0.171 -3.194 1.00 73.38 85 PRO A C 1
ATOM 657 O O . PRO A 1 85 ? 4.464 0.981 -3.384 1.00 73.38 85 PRO A O 1
ATOM 660 N N . ALA A 1 86 ? 5.355 -0.687 -2.172 1.00 66.00 86 ALA A N 1
ATOM 661 C CA . ALA A 1 86 ? 4.179 -0.909 -1.329 1.00 66.00 86 ALA A CA 1
ATOM 662 C C . ALA A 1 86 ? 3.611 0.381 -0.704 1.00 66.00 86 ALA A C 1
ATOM 664 O O . ALA A 1 86 ? 2.398 0.519 -0.564 1.00 66.00 86 ALA A O 1
ATOM 665 N N . PHE A 1 87 ? 4.457 1.355 -0.369 1.00 67.44 87 PHE A N 1
ATOM 666 C CA . PHE A 1 87 ? 4.033 2.629 0.220 1.00 67.44 87 PHE A CA 1
ATOM 667 C C . PHE A 1 87 ? 3.259 3.538 -0.753 1.00 67.44 87 PHE A C 1
ATOM 669 O O . PHE A 1 87 ? 2.478 4.383 -0.316 1.00 67.44 87 PHE A O 1
ATOM 676 N N . HIS A 1 88 ? 3.413 3.364 -2.069 1.00 68.31 88 HIS A N 1
ATOM 677 C CA . HIS A 1 88 ? 2.634 4.124 -3.051 1.00 68.31 88 HIS A CA 1
ATOM 678 C C . HIS A 1 88 ? 1.215 3.585 -3.219 1.00 68.31 88 HIS A C 1
ATOM 680 O O . HIS A 1 88 ? 0.292 4.378 -3.402 1.00 68.31 88 HIS A O 1
ATOM 686 N N . ILE A 1 89 ? 1.037 2.271 -3.075 1.00 73.81 89 ILE A N 1
ATOM 687 C CA . ILE A 1 89 ? -0.231 1.571 -3.326 1.00 73.81 89 ILE A CA 1
ATOM 688 C C . ILE A 1 89 ? -1.016 1.241 -2.056 1.00 73.81 89 ILE A C 1
ATOM 690 O O . ILE A 1 89 ? -2.201 0.926 -2.141 1.00 73.81 89 ILE A O 1
ATOM 694 N N . THR A 1 90 ? -0.391 1.319 -0.877 1.00 83.00 90 THR A N 1
ATOM 695 C CA . THR A 1 90 ? -1.061 1.055 0.402 1.00 83.00 90 THR A CA 1
ATOM 696 C C . THR A 1 90 ? -1.378 2.328 1.177 1.00 83.00 90 THR A C 1
ATOM 698 O O . THR A 1 90 ? -0.662 3.331 1.120 1.00 83.00 90 THR A O 1
ATOM 701 N N . ARG A 1 91 ? -2.483 2.296 1.918 1.00 86.12 91 ARG A N 1
ATOM 702 C CA . ARG A 1 91 ? -2.905 3.339 2.858 1.00 86.12 91 ARG A CA 1
ATOM 703 C C . ARG A 1 91 ? -3.306 2.686 4.167 1.00 86.12 91 ARG A C 1
ATOM 705 O O . ARG A 1 91 ? -3.825 1.576 4.171 1.00 86.12 91 ARG A O 1
ATOM 712 N N . MET A 1 92 ? -3.055 3.364 5.278 1.00 90.19 92 MET A N 1
ATOM 713 C CA . MET A 1 92 ? -3.391 2.855 6.604 1.00 90.19 92 MET A CA 1
ATOM 714 C C . MET A 1 92 ? -4.402 3.785 7.263 1.00 90.19 92 MET A C 1
ATOM 716 O O . MET A 1 92 ? -4.210 4.998 7.268 1.00 90.19 92 MET A O 1
ATOM 720 N N . GLY A 1 93 ? -5.473 3.212 7.801 1.00 90.12 93 GLY A N 1
ATOM 721 C CA . GLY A 1 93 ? -6.508 3.919 8.548 1.00 90.12 93 GLY A CA 1
ATOM 722 C C . GLY A 1 93 ? -6.597 3.404 9.979 1.00 90.12 93 GLY A C 1
ATOM 723 O O . GLY A 1 93 ? -6.299 2.238 10.242 1.00 90.12 93 GLY A O 1
ATOM 724 N N . ILE A 1 94 ? -7.008 4.272 10.903 1.00 91.56 94 ILE A N 1
ATOM 725 C CA . ILE A 1 94 ? -7.304 3.901 12.290 1.00 91.56 94 ILE A CA 1
ATOM 726 C C . ILE A 1 94 ? -8.818 3.894 12.462 1.00 91.56 94 ILE A C 1
ATOM 728 O O . ILE A 1 94 ? -9.472 4.902 12.203 1.00 91.56 94 ILE A O 1
ATOM 732 N N . VAL A 1 95 ? -9.355 2.782 12.949 1.00 90.19 95 VAL A N 1
ATOM 733 C CA . VAL A 1 95 ? -10.758 2.636 13.331 1.00 90.19 95 VAL A CA 1
ATOM 734 C C . VAL A 1 95 ? -10.832 2.518 14.851 1.00 90.19 95 VAL A C 1
ATOM 736 O O . VAL A 1 95 ? -10.071 1.774 15.478 1.00 90.19 95 VAL A O 1
ATOM 739 N N . LYS A 1 96 ? -11.709 3.317 15.456 1.00 88.75 96 LYS A N 1
ATOM 740 C CA . LYS A 1 96 ? -11.934 3.360 16.906 1.00 88.75 96 LYS A CA 1
ATOM 741 C C . LYS A 1 96 ? -13.236 2.636 17.245 1.00 88.75 96 LYS A C 1
ATOM 743 O O . LYS A 1 96 ? -14.061 2.439 16.363 1.00 88.75 96 LYS A O 1
ATOM 748 N N . GLN A 1 97 ? -13.408 2.299 18.525 1.00 86.12 97 GLN A N 1
ATOM 749 C CA . GLN A 1 97 ? -14.661 1.748 19.065 1.00 86.12 97 GLN A CA 1
ATOM 750 C C . GLN A 1 97 ? -15.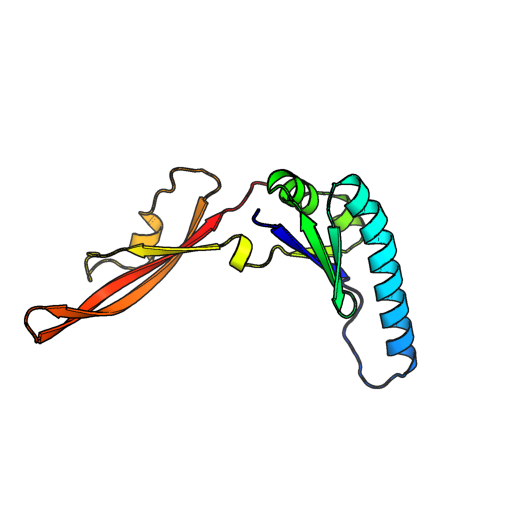075 0.405 18.437 1.00 86.12 97 GLN A C 1
ATOM 752 O O . GLN A 1 97 ? -16.255 0.142 18.242 1.00 86.12 97 GLN A O 1
ATOM 757 N N . ILE A 1 98 ? -14.102 -0.461 18.133 1.00 86.38 98 ILE A N 1
ATOM 758 C CA . ILE A 1 98 ? -14.393 -1.826 17.678 1.00 86.38 98 ILE A CA 1
ATOM 759 C C . ILE A 1 98 ? -14.494 -2.749 18.897 1.00 86.38 98 ILE A C 1
ATOM 761 O O . ILE A 1 98 ? -13.540 -2.780 19.689 1.00 86.38 98 ILE A O 1
ATOM 765 N N . PRO A 1 99 ? -15.594 -3.517 19.034 1.00 87.94 99 PRO A N 1
ATOM 766 C CA . PRO A 1 99 ? -15.763 -4.501 20.099 1.00 87.94 99 PRO A CA 1
ATOM 767 C C . PRO A 1 99 ? -14.548 -5.422 20.232 1.00 87.94 99 PRO A C 1
ATOM 769 O O . PRO A 1 99 ? -13.913 -5.778 19.237 1.00 87.94 99 PRO A O 1
ATOM 772 N N . ILE A 1 100 ? -14.181 -5.787 21.460 1.00 85.88 100 ILE A N 1
ATOM 773 C CA . ILE A 1 100 ? -13.036 -6.682 21.712 1.00 85.88 100 ILE A CA 1
ATOM 774 C C . ILE A 1 100 ? -13.327 -8.099 21.218 1.00 85.88 100 ILE A C 1
ATOM 776 O O . ILE A 1 100 ? -12.415 -8.759 20.729 1.00 85.88 100 ILE A O 1
ATOM 780 N N . ASP A 1 101 ? -14.598 -8.486 21.223 1.00 89.56 101 ASP A N 1
ATOM 781 C CA . ASP A 1 101 ? -15.056 -9.832 20.875 1.00 89.56 101 ASP A CA 1
ATOM 782 C C . ASP A 1 101 ? -14.948 -10.148 19.376 1.00 89.56 101 ASP A C 1
ATOM 784 O O . ASP A 1 101 ? -15.036 -11.303 18.979 1.00 89.56 101 ASP A O 1
ATOM 788 N N . TRP A 1 102 ? -14.740 -9.132 18.531 1.00 89.12 102 TRP A N 1
ATOM 789 C CA . TRP A 1 102 ? -14.559 -9.331 17.095 1.00 89.12 102 TRP A CA 1
ATOM 790 C C . TRP A 1 102 ? -13.147 -9.813 16.771 1.00 89.12 102 TRP A C 1
ATOM 792 O O . TRP A 1 102 ? -12.155 -9.134 17.089 1.00 89.12 102 TRP A O 1
ATOM 802 N N . SER A 1 103 ? -13.070 -10.934 16.050 1.00 91.19 103 SER A N 1
ATOM 803 C CA . SER A 1 103 ? -11.828 -11.375 15.421 1.00 91.19 103 SER A CA 1
ATOM 804 C C . SER A 1 103 ? -11.407 -10.402 14.313 1.00 91.19 103 SER A C 1
ATOM 806 O O . SER A 1 103 ? -12.216 -9.666 13.733 1.00 91.19 103 SER A O 1
ATOM 808 N N . MET A 1 104 ? -10.108 -10.356 14.018 1.00 89.75 104 MET A N 1
ATOM 809 C CA . MET A 1 104 ? -9.590 -9.432 13.005 1.00 89.75 104 MET A CA 1
ATOM 810 C C . MET A 1 104 ? -9.960 -9.888 11.590 1.00 89.75 104 MET A C 1
ATOM 812 O O . MET A 1 104 ? -10.080 -9.055 10.692 1.00 89.75 104 MET A O 1
ATOM 816 N N . GLU A 1 105 ? -10.159 -11.190 11.408 1.00 90.38 105 GLU A N 1
ATOM 817 C CA . GLU A 1 105 ? -10.584 -11.853 10.181 1.00 90.38 105 GLU A CA 1
ATOM 818 C C . GLU A 1 105 ? -12.038 -11.500 9.848 1.00 90.38 105 GLU A C 1
ATOM 820 O O . GLU A 1 105 ? -12.317 -11.028 8.742 1.00 90.38 105 GLU A O 1
ATOM 825 N N . GLU A 1 106 ? -12.948 -11.633 10.817 1.00 90.31 106 GLU A N 1
ATOM 826 C CA . GLU A 1 106 ? -14.349 -11.218 10.666 1.00 90.31 106 GLU A CA 1
ATOM 827 C C . GLU A 1 106 ? -14.438 -9.714 10.420 1.00 90.31 106 GLU A C 1
ATOM 829 O O . GLU A 1 106 ? -15.106 -9.272 9.482 1.00 90.31 106 GLU A O 1
ATOM 834 N N . PHE A 1 107 ? -13.690 -8.921 11.193 1.00 91.69 107 PHE A N 1
ATOM 835 C CA . PHE A 1 107 ? -13.637 -7.480 10.995 1.00 91.69 107 PHE A CA 1
ATOM 836 C C . PHE A 1 107 ? -13.173 -7.124 9.579 1.00 91.69 107 PHE A C 1
ATOM 838 O O . PHE A 1 107 ? -13.843 -6.344 8.906 1.00 91.69 107 PHE A O 1
ATOM 845 N N . LEU A 1 108 ? -12.088 -7.726 9.082 1.00 91.62 108 LEU A N 1
ATOM 846 C CA . LEU A 1 108 ? -11.618 -7.513 7.710 1.00 91.62 108 LEU A CA 1
ATOM 847 C C . LEU A 1 108 ? -12.673 -7.868 6.665 1.00 91.62 108 LEU A C 1
ATOM 849 O O . LEU A 1 108 ? -12.839 -7.116 5.706 1.00 91.62 108 LEU A O 1
ATOM 853 N N . SER A 1 109 ? -13.387 -8.978 6.854 1.00 90.00 109 SER A N 1
ATOM 854 C CA . SER A 1 109 ? -14.437 -9.419 5.930 1.00 90.00 109 SER A CA 1
ATOM 855 C C . SER A 1 109 ? -15.643 -8.471 5.889 1.00 90.00 109 SER A C 1
ATOM 857 O O . SER A 1 109 ? -16.299 -8.345 4.857 1.00 90.00 109 SER A O 1
ATOM 859 N N . SER A 1 110 ? -15.904 -7.751 6.985 1.00 89.50 110 SER A N 1
ATOM 860 C CA . SER A 1 110 ? -17.006 -6.788 7.080 1.00 89.50 110 SER A CA 1
ATOM 861 C C . SER A 1 110 ? -16.732 -5.458 6.365 1.00 89.50 110 SER A C 1
ATOM 863 O O . SER A 1 110 ? -17.663 -4.708 6.061 1.00 89.50 110 SER A O 1
ATOM 865 N N . ILE A 1 111 ? -15.462 -5.149 6.079 1.00 89.25 111 ILE A N 1
ATOM 866 C CA . ILE A 1 111 ? -15.060 -3.879 5.471 1.00 89.25 111 ILE A CA 1
ATOM 867 C C . ILE A 1 111 ? -15.439 -3.874 3.991 1.00 89.25 111 ILE A C 1
ATOM 869 O O . ILE A 1 111 ? -14.840 -4.565 3.168 1.00 89.25 111 ILE A O 1
ATOM 873 N N . LYS A 1 112 ? -16.395 -3.014 3.638 1.00 87.62 112 LYS A N 1
ATOM 874 C CA . LYS A 1 112 ? -16.763 -2.733 2.249 1.00 87.62 112 LYS A CA 1
ATOM 875 C C . LYS A 1 112 ? -16.087 -1.450 1.787 1.00 87.62 112 LYS A C 1
ATOM 877 O O . LYS A 1 112 ? -16.260 -0.393 2.391 1.00 87.62 112 LYS A O 1
ATOM 882 N N . CYS A 1 113 ? -15.321 -1.535 0.708 1.00 82.81 113 CYS A N 1
ATOM 883 C CA . CYS A 1 113 ? -14.755 -0.360 0.059 1.00 82.81 113 CYS A CA 1
ATOM 884 C C . CYS A 1 113 ? -15.757 0.206 -0.957 1.00 82.81 113 CYS A C 1
ATOM 886 O O . CYS A 1 113 ? -16.394 -0.556 -1.678 1.00 82.81 113 CYS A O 1
ATOM 888 N N . SER A 1 114 ? -15.890 1.536 -1.040 1.00 81.81 114 SER A N 1
ATOM 889 C CA . SER A 1 114 ? -16.797 2.168 -2.017 1.00 81.81 114 SER A CA 1
ATOM 890 C C . SER A 1 114 ? -16.329 1.995 -3.462 1.00 81.81 114 SER A C 1
ATOM 892 O O . SER A 1 114 ? -17.124 2.109 -4.387 1.00 81.81 114 SER A O 1
ATOM 894 N N . THR A 1 115 ? -15.032 1.756 -3.653 1.00 78.75 115 THR A N 1
ATOM 895 C CA . THR A 1 115 ? -14.396 1.646 -4.964 1.00 78.75 115 THR A CA 1
ATOM 896 C C . THR A 1 115 ? -13.929 0.207 -5.179 1.00 78.75 115 THR A C 1
ATOM 898 O O . THR A 1 115 ? -13.259 -0.329 -4.292 1.00 78.75 115 THR A O 1
ATOM 901 N N . PRO A 1 116 ? -14.191 -0.409 -6.348 1.00 75.62 116 PRO A N 1
ATOM 902 C CA . PRO A 1 116 ? -13.797 -1.794 -6.633 1.00 75.62 116 PRO A CA 1
ATOM 903 C C . PRO A 1 116 ? -12.274 -2.007 -6.658 1.00 75.62 116 PRO A C 1
ATOM 905 O O . PRO A 1 116 ? -11.798 -3.116 -6.445 1.00 75.62 116 PRO A O 1
ATOM 908 N N . SER A 1 117 ? -11.500 -0.940 -6.875 1.00 74.19 117 SER A N 1
ATOM 909 C CA . SER A 1 117 ? -10.034 -0.960 -6.861 1.00 74.19 117 SER A CA 1
ATOM 910 C C . SER A 1 117 ? -9.439 -1.027 -5.446 1.00 74.19 117 SER A C 1
ATOM 912 O O . SER A 1 117 ? -8.243 -1.251 -5.272 1.00 74.19 117 SER A O 1
ATOM 914 N N . CYS A 1 118 ? -10.247 -0.810 -4.407 1.00 81.06 118 CYS A N 1
ATOM 915 C CA . CYS A 1 118 ? -9.781 -0.741 -3.030 1.00 81.06 118 CYS A CA 1
ATOM 916 C C . CYS A 1 118 ? -10.092 -2.045 -2.287 1.00 81.06 118 CYS A C 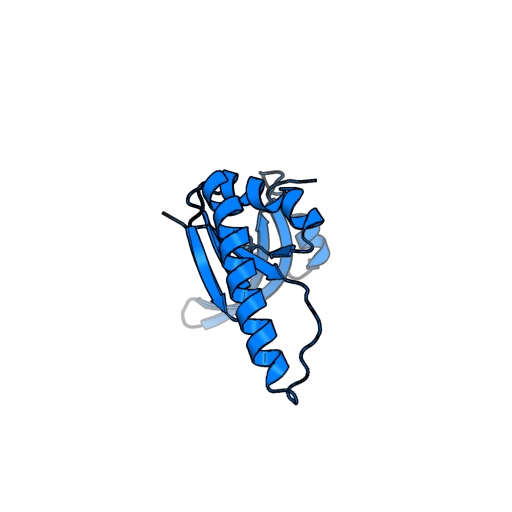1
ATOM 918 O O . CYS A 1 118 ? -11.215 -2.544 -2.322 1.00 81.06 118 CYS A O 1
ATOM 920 N N . ARG A 1 119 ? -9.090 -2.590 -1.589 1.00 87.38 119 ARG A N 1
ATOM 921 C CA . ARG A 1 119 ? -9.231 -3.806 -0.780 1.00 87.38 119 ARG A CA 1
ATOM 922 C C . ARG A 1 119 ? -8.526 -3.656 0.561 1.00 87.38 119 ARG A C 1
ATOM 924 O O . ARG A 1 119 ? -7.359 -3.266 0.608 1.00 87.38 119 ARG A O 1
ATOM 931 N N . ALA A 1 120 ? -9.186 -4.037 1.650 1.00 89.38 120 ALA A N 1
ATOM 932 C CA . ALA A 1 120 ? -8.518 -4.221 2.935 1.00 89.38 120 ALA A CA 1
ATOM 933 C C . ALA A 1 120 ? -7.661 -5.500 2.891 1.00 89.38 120 ALA A C 1
ATOM 935 O O . ALA A 1 120 ? -8.152 -6.576 2.564 1.00 89.38 120 ALA A O 1
ATOM 936 N N . ILE A 1 121 ? -6.360 -5.386 3.172 1.00 89.94 121 ILE A N 1
ATOM 937 C CA . ILE A 1 121 ? -5.439 -6.538 3.193 1.00 89.94 121 ILE A CA 1
ATOM 938 C C . ILE A 1 121 ? -5.242 -7.052 4.612 1.00 89.94 121 ILE A C 1
ATOM 940 O O . ILE A 1 121 ? -5.125 -8.254 4.827 1.00 89.94 121 ILE A O 1
ATOM 944 N N . LYS A 1 122 ? -5.110 -6.134 5.568 1.00 91.06 122 LYS A N 1
ATOM 945 C CA . LYS A 1 122 ? -4.648 -6.464 6.912 1.00 91.06 122 LYS A CA 1
ATOM 946 C C . LYS A 1 122 ? -5.314 -5.562 7.926 1.00 91.06 122 LYS A C 1
ATOM 948 O O . LYS A 1 122 ? -5.388 -4.358 7.712 1.00 91.06 122 LYS A O 1
ATOM 953 N N . ALA A 1 123 ? -5.739 -6.131 9.040 1.00 93.38 123 ALA A N 1
ATOM 954 C CA . ALA A 1 123 ? -6.169 -5.386 10.205 1.00 93.38 123 ALA A CA 1
ATOM 955 C C . ALA A 1 123 ? -5.364 -5.870 11.409 1.00 93.38 123 ALA A C 1
ATOM 957 O O . ALA A 1 123 ? -5.006 -7.043 11.501 1.00 93.38 123 ALA A O 1
ATOM 958 N N . ARG A 1 124 ? -5.043 -4.958 12.323 1.00 93.06 124 ARG A N 1
ATOM 959 C CA . ARG A 1 124 ? -4.354 -5.276 13.577 1.00 93.06 124 ARG A CA 1
ATOM 960 C C . ARG A 1 124 ? -4.924 -4.453 14.717 1.00 93.06 124 ARG A C 1
ATOM 962 O O . ARG A 1 124 ? -5.115 -3.247 14.561 1.00 93.06 124 ARG A O 1
ATOM 969 N N . ARG A 1 125 ? -5.157 -5.091 15.860 1.00 91.69 125 ARG A N 1
ATOM 970 C CA . ARG A 1 125 ? -5.561 -4.406 17.088 1.00 91.69 125 ARG A CA 1
ATOM 971 C C . ARG A 1 125 ? -4.327 -3.798 17.760 1.00 91.69 125 ARG A C 1
ATOM 973 O O . ARG A 1 125 ? -3.273 -4.424 17.818 1.00 91.69 125 ARG A O 1
ATOM 980 N N . LEU A 1 126 ? -4.452 -2.562 18.218 1.00 90.81 126 LEU A N 1
ATOM 981 C CA . LEU A 1 126 ? -3.449 -1.802 18.953 1.00 90.81 126 LEU A CA 1
ATOM 982 C C . LEU A 1 126 ? -4.116 -1.145 20.158 1.00 90.81 126 LEU A C 1
ATOM 984 O O . LEU A 1 126 ? -5.234 -0.646 20.055 1.00 90.81 126 LEU A O 1
ATOM 988 N N . ASN A 1 127 ? -3.403 -1.068 21.274 1.00 88.81 127 ASN A N 1
ATOM 989 C CA . ASN A 1 127 ? -3.867 -0.332 22.444 1.00 88.81 127 ASN A CA 1
ATOM 990 C C . ASN A 1 127 ? -3.326 1.095 22.384 1.00 88.81 127 ASN A C 1
ATOM 992 O O . ASN A 1 127 ? -2.114 1.312 22.372 1.00 88.81 127 ASN A O 1
ATOM 996 N N . ARG A 1 128 ? -4.227 2.078 22.323 1.00 88.00 128 ARG A N 1
ATOM 997 C CA . ARG A 1 128 ? -3.872 3.497 22.336 1.00 88.00 128 ARG A CA 1
ATOM 998 C C . ARG A 1 128 ? -3.981 4.031 23.755 1.00 88.00 128 ARG A C 1
ATOM 1000 O O . ARG A 1 128 ? -5.023 3.894 24.389 1.00 88.00 128 ARG A O 1
ATOM 1007 N N . LYS A 1 129 ? -2.940 4.728 24.203 1.00 89.44 129 LYS A N 1
ATOM 1008 C CA . LYS A 1 129 ? -2.985 5.520 25.431 1.00 89.44 129 LYS A CA 1
ATOM 1009 C C . LYS A 1 129 ? -3.974 6.681 25.259 1.00 89.44 129 LYS A C 1
ATOM 1011 O O . LYS A 1 129 ? -3.834 7.482 24.334 1.00 89.44 129 LYS A O 1
ATOM 1016 N N . SER A 1 130 ? -4.969 6.761 26.129 1.00 85.94 130 SER A N 1
ATOM 1017 C CA . SER A 1 130 ? -5.888 7.887 26.270 1.00 85.94 130 SER A CA 1
ATOM 1018 C C . SER A 1 130 ? -5.663 8.527 27.631 1.00 85.94 130 SER A C 1
ATOM 1020 O O . SER A 1 130 ? -5.440 7.821 28.611 1.00 85.94 130 SER A O 1
ATOM 1022 N N . VAL A 1 131 ? -5.685 9.854 27.683 1.00 88.81 131 VAL A N 1
ATOM 1023 C CA . VAL A 1 131 ? -5.648 10.595 28.944 1.00 88.81 131 VAL A CA 1
ATOM 1024 C C . VAL A 1 131 ? -6.944 11.379 29.023 1.00 88.81 131 VAL A C 1
ATOM 1026 O O . VAL A 1 131 ? -7.163 12.283 28.219 1.00 88.81 131 VAL A O 1
ATOM 1029 N N . THR A 1 132 ? -7.801 10.995 29.959 1.00 86.31 132 THR A N 1
ATOM 1030 C CA . THR A 1 132 ? -9.082 11.649 30.229 1.00 86.31 132 THR A CA 1
ATOM 1031 C C . THR A 1 132 ? -9.119 11.932 31.726 1.00 86.31 132 THR A C 1
ATOM 1033 O O . THR A 1 132 ? -8.824 11.047 32.526 1.00 86.31 132 THR A O 1
ATOM 1036 N N . ASP A 1 133 ? -9.360 13.189 32.103 1.00 81.94 133 ASP A N 1
ATOM 1037 C CA . ASP A 1 133 ? -9.413 13.659 33.497 1.00 81.94 133 ASP A CA 1
ATOM 1038 C C . ASP A 1 133 ? -8.211 13.235 34.364 1.00 81.94 133 ASP A C 1
ATOM 1040 O O . ASP A 1 133 ? -8.344 12.780 35.499 1.00 81.94 133 ASP A O 1
ATOM 1044 N N . GLY A 1 134 ? -7.001 13.335 33.801 1.00 87.25 134 GLY A N 1
ATOM 1045 C CA . GLY A 1 134 ? -5.751 12.995 34.492 1.00 87.25 134 GLY A CA 1
ATOM 1046 C C . GLY A 1 134 ? -5.499 11.492 34.679 1.00 87.25 134 GLY A C 1
ATOM 1047 O O . GLY A 1 134 ? -4.412 11.110 35.115 1.00 87.25 134 GLY A O 1
ATOM 1048 N N . LYS A 1 135 ? -6.443 10.623 34.299 1.00 86.00 135 LYS A N 1
ATOM 1049 C CA . LYS A 1 135 ? -6.278 9.165 34.314 1.00 86.00 135 LYS A CA 1
ATOM 1050 C C . LYS A 1 135 ? -5.807 8.665 32.954 1.00 86.00 135 LYS A C 1
ATOM 1052 O O . LYS A 1 135 ? -6.269 9.107 31.905 1.00 86.00 135 LYS A O 1
ATOM 1057 N N . THR A 1 136 ? -4.846 7.744 32.984 1.00 88.94 136 THR A N 1
ATOM 1058 C CA . THR A 1 136 ? -4.351 7.060 31.786 1.00 88.94 136 THR A CA 1
ATOM 1059 C C . THR A 1 136 ? -5.131 5.769 31.587 1.00 88.94 136 THR A C 1
ATOM 1061 O O . THR A 1 136 ? -5.050 4.871 32.419 1.00 88.94 136 THR A O 1
ATOM 1064 N N . GLU A 1 137 ? -5.811 5.650 30.454 1.00 90.25 137 GLU A N 1
ATOM 1065 C CA . GLU A 1 137 ? -6.553 4.455 30.059 1.00 90.25 137 GLU A CA 1
ATOM 1066 C C . GLU A 1 137 ? -6.026 3.917 28.724 1.00 90.25 137 GLU A C 1
ATOM 1068 O O . GLU A 1 137 ? -5.659 4.677 27.824 1.00 90.25 137 GLU A O 1
ATOM 1073 N N . TRP A 1 138 ? -5.971 2.593 28.582 1.00 86.88 138 TRP A N 1
ATOM 1074 C CA . TRP A 1 138 ? -5.564 1.933 27.343 1.00 86.88 138 TRP A CA 1
ATOM 1075 C C . TRP A 1 138 ? -6.802 1.486 26.578 1.00 86.88 138 TRP A C 1
ATOM 1077 O O . TRP A 1 138 ? -7.456 0.518 26.952 1.00 86.88 138 TRP A O 1
ATOM 1087 N N . LEU A 1 139 ? -7.116 2.197 25.497 1.00 87.12 139 LEU A N 1
ATOM 1088 C CA . LEU A 1 139 ? -8.297 1.919 24.688 1.00 87.12 139 LEU A CA 1
ATOM 1089 C C . LEU A 1 139 ? -7.927 1.081 23.458 1.00 87.12 139 LEU A C 1
ATOM 1091 O O . LEU A 1 139 ? -6.953 1.413 22.768 1.00 87.12 139 LEU A O 1
ATOM 1095 N N . PRO A 1 140 ? -8.702 0.033 23.131 1.00 88.88 140 PRO A N 1
ATOM 1096 C CA . PRO A 1 140 ? -8.473 -0.748 21.929 1.00 88.88 140 PRO A CA 1
ATOM 1097 C C . PRO A 1 140 ? -8.786 0.087 20.682 1.00 88.88 140 PRO A C 1
ATOM 1099 O O . PRO A 1 140 ? -9.810 0.762 20.566 1.00 88.88 140 PRO A O 1
ATOM 1102 N N . THR A 1 141 ? -7.884 0.018 19.716 1.00 91.50 141 THR A N 1
ATOM 1103 C CA . THR A 1 141 ? -7.990 0.632 18.391 1.00 91.50 141 THR A CA 1
ATOM 1104 C C . THR A 1 141 ? -7.580 -0.383 17.343 1.00 91.50 141 THR A C 1
ATOM 1106 O O . THR A 1 141 ? -6.818 -1.303 17.629 1.00 91.50 141 THR A O 1
ATOM 1109 N N . VAL A 1 142 ? -8.067 -0.241 16.118 1.00 92.69 142 VAL A N 1
ATOM 1110 C CA . VAL A 1 142 ? -7.673 -1.119 15.018 1.00 92.69 142 VAL A CA 1
ATOM 1111 C C . VAL A 1 142 ? -7.022 -0.297 13.930 1.00 92.69 142 VAL A C 1
ATOM 1113 O O . VAL A 1 142 ? -7.524 0.749 13.533 1.00 92.69 142 VAL A O 1
ATOM 1116 N N . VAL A 1 143 ? -5.901 -0.790 13.427 1.00 93.81 143 VAL A N 1
ATOM 1117 C CA . VAL A 1 143 ? -5.250 -0.256 12.240 1.00 93.81 143 VAL A CA 1
ATOM 1118 C C . VAL A 1 143 ? -5.559 -1.170 11.073 1.00 93.81 143 VAL A C 1
ATOM 1120 O O . VAL A 1 143 ? -5.267 -2.363 11.138 1.00 93.81 143 VAL A O 1
ATOM 1123 N N . VAL A 1 144 ? -6.106 -0.599 10.007 1.00 93.12 144 VAL A N 1
ATOM 1124 C CA . VAL A 1 144 ? -6.425 -1.299 8.763 1.00 93.12 144 VAL A CA 1
ATOM 1125 C C . VAL A 1 144 ? -5.500 -0.816 7.664 1.00 93.12 144 VAL A C 1
ATOM 1127 O O . VAL A 1 144 ? -5.358 0.385 7.448 1.00 93.12 144 VAL A O 1
ATOM 1130 N N . THR A 1 145 ? -4.889 -1.753 6.954 1.00 91.56 145 THR A N 1
ATOM 1131 C CA . THR A 1 145 ? -4.118 -1.505 5.743 1.00 91.56 145 THR A CA 1
ATOM 1132 C C . THR A 1 145 ? -4.986 -1.807 4.531 1.00 91.56 145 THR A C 1
ATOM 1134 O O . THR A 1 145 ? -5.400 -2.947 4.307 1.00 91.56 145 THR A O 1
ATOM 1137 N N . PHE A 1 146 ? -5.205 -0.779 3.729 1.00 89.38 146 PHE A N 1
ATOM 1138 C CA . PHE A 1 146 ? -5.863 -0.829 2.438 1.00 89.38 146 PHE A CA 1
ATOM 1139 C C . PHE A 1 146 ? -4.818 -0.851 1.333 1.00 89.38 146 PHE A C 1
ATOM 1141 O O . PHE A 1 146 ? -3.773 -0.209 1.448 1.00 89.38 146 PHE A O 1
ATOM 1148 N N . ILE A 1 147 ? -5.119 -1.553 0.252 1.00 85.38 147 ILE A N 1
ATOM 1149 C CA . ILE A 1 147 ? -4.411 -1.433 -1.016 1.00 85.38 147 ILE A CA 1
ATOM 1150 C C . ILE A 1 147 ? -5.360 -0.853 -2.049 1.00 85.38 147 ILE A C 1
ATOM 1152 O O . ILE A 1 147 ? -6.530 -1.233 -2.103 1.00 85.38 147 ILE A O 1
ATOM 1156 N N . ASN A 1 148 ? -4.843 0.046 -2.873 1.00 74.12 148 ASN A N 1
ATOM 1157 C CA . ASN A 1 148 ? -5.496 0.425 -4.109 1.00 74.12 148 ASN A CA 1
ATOM 1158 C C . ASN A 1 148 ? -4.853 -0.407 -5.223 1.00 74.12 148 ASN A C 1
ATOM 1160 O O . ASN A 1 148 ? -3.738 -0.116 -5.655 1.00 74.12 148 ASN A O 1
ATOM 1164 N N . LYS A 1 149 ? -5.512 -1.502 -5.602 1.00 63.41 149 LYS A N 1
ATOM 1165 C CA . LYS A 1 149 ? -5.189 -2.243 -6.817 1.00 63.41 149 LYS A CA 1
ATOM 1166 C C . LYS A 1 149 ? -5.867 -1.533 -7.976 1.00 63.41 149 LYS A C 1
ATOM 1168 O O . LYS A 1 149 ? -7.080 -1.603 -8.132 1.00 63.41 149 LYS A O 1
ATOM 1173 N N . THR A 1 150 ? -5.083 -0.867 -8.798 1.00 52.28 150 THR A N 1
ATOM 1174 C CA . THR A 1 150 ? -5.504 -0.478 -10.137 1.00 52.28 150 THR A CA 1
ATOM 1175 C C . THR A 1 150 ? -5.556 -1.760 -10.979 1.00 52.28 150 THR A C 1
ATOM 1177 O O . THR A 1 150 ? -4.556 -2.452 -11.113 1.00 52.28 150 THR A O 1
ATOM 1180 N N . SER A 1 151 ? -6.752 -2.171 -11.400 1.00 42.34 151 SER A N 1
ATOM 1181 C CA . SER A 1 151 ? -6.986 -3.334 -12.278 1.00 42.34 151 SER A CA 1
ATOM 1182 C C . SER A 1 151 ? -6.291 -3.141 -13.638 1.00 42.34 151 SER A C 1
ATOM 1184 O O . SER A 1 151 ? -6.320 -2.011 -14.122 1.00 42.34 151 SER A O 1
ATOM 1186 N N . GLY A 1 152 ? -5.742 -4.166 -14.305 1.00 34.91 152 GLY A N 1
ATOM 1187 C CA . GLY A 1 152 ? -5.918 -5.622 -14.108 1.00 34.91 152 GLY A CA 1
ATOM 1188 C C . GLY A 1 152 ? -5.178 -6.459 -15.176 1.00 34.91 152 GLY A C 1
ATOM 1189 O O . GLY A 1 152 ? -4.318 -5.905 -15.856 1.00 34.91 152 GLY A O 1
ATOM 1190 N N . PRO A 1 153 ? -5.510 -7.750 -15.404 1.00 34.94 153 PRO A N 1
ATOM 1191 C CA . PRO A 1 153 ? -6.510 -8.610 -14.747 1.00 34.94 153 PRO A CA 1
ATOM 1192 C C . PRO A 1 153 ? -6.039 -9.281 -13.443 1.00 34.94 153 PRO A C 1
ATOM 1194 O O . PRO A 1 153 ? -4.836 -9.594 -13.303 1.00 34.94 153 PRO A O 1
#